Protein AF-B7U993-F1 (afdb_monomer)

Organism: NCB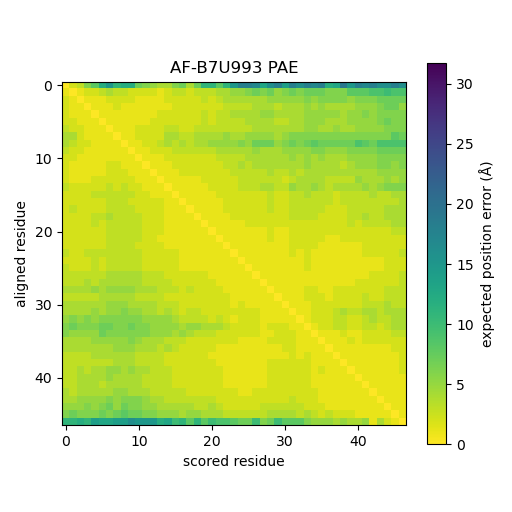I:txid147766

Solvent-accessible surface area (backbone atoms only — not comparable to full-atom values): 2944 Å² total; per-residue (Å²): 116,48,76,47,74,43,100,89,71,52,75,46,78,46,53,69,58,74,58,58,60,63,42,38,54,59,42,25,59,81,76,75,38,98,56,77,15,56,67,57,50,52,49,66,73,76,108

Nearest PDB structures (foldseek):
  2v51-assembly1_B  TM=9.658E-01  e=4.850E-05  Oryctolagus c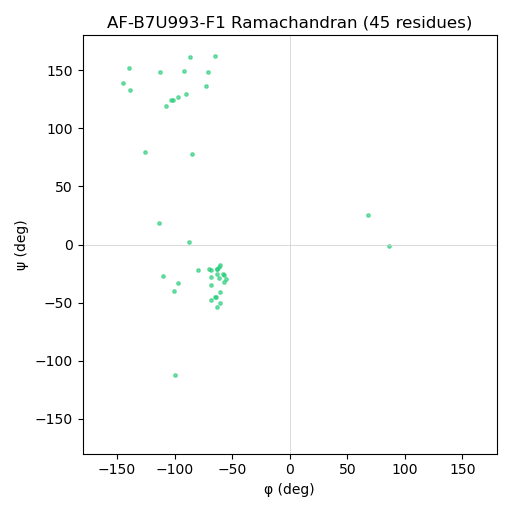uniculus
  2yjf-assembly1_B  TM=9.536E-01  e=4.850E-05  Oryctolagus cuniculus
  2yjf-assembly1_C  TM=9.526E-01  e=4.850E-05  Oryctolagus cuniculus
  2yjf-assembly1_A  TM=9.518E-01  e=4.850E-05  Oryctolagus cuniculus
  2q36-assembly1_A-2  TM=9.373E-01  e=5.197E-05  Oryctolagus cuniculus

Mean predicted aligned error: 3.01 Å

InterPro domains:
  IPR004000 Actin family [PF00022] (2-46)
  IPR004000 Actin family [PTHR11937] (1-47)
  IPR043129 ATPase, nucleotide binding domain [SSF53067] (2-47)

Sequence (47 aa):
EKTYELPDGNIITVGAERFRCPEVLFQPSFVGKEASGIHDTTFQSIM

Structure (mmCIF, N/CA/C/O backbone):
data_AF-B7U993-F1
#
_entry.id   AF-B7U993-F1
#
loop_
_atom_site.group_PDB
_atom_site.id
_atom_site.type_symbol
_atom_site.label_atom_id
_atom_site.label_alt_id
_atom_site.label_comp_id
_atom_site.label_asym_id
_atom_site.label_entity_id
_atom_site.label_seq_id
_atom_site.pdbx_PDB_ins_code
_atom_site.Cartn_x
_atom_site.Cartn_y
_atom_site.Cartn_z
_atom_site.occupancy
_atom_site.B_iso_or_equiv
_atom_site.auth_seq_id
_atom_site.auth_comp_id
_atom_site.auth_asym_id
_atom_site.auth_atom_id
_atom_site.pdbx_PDB_model_num
ATOM 1 N N . GLU A 1 1 ? 1.515 3.363 14.530 1.00 87.94 1 GLU A N 1
ATOM 2 C CA . GLU A 1 1 ? 0.047 3.424 14.326 1.00 87.94 1 GLU A CA 1
ATOM 3 C C . GLU A 1 1 ? -0.386 4.889 14.272 1.00 87.94 1 GLU A C 1
ATOM 5 O O . GLU A 1 1 ? 0.374 5.734 14.741 1.00 87.94 1 GLU A O 1
ATOM 10 N N . LYS A 1 2 ? -1.510 5.225 13.628 1.00 94.56 2 LYS A N 1
ATOM 11 C CA . LYS A 1 2 ? -2.037 6.602 13.569 1.00 94.56 2 LYS A CA 1
ATOM 12 C C . LYS A 1 2 ? -3.564 6.594 13.592 1.00 94.56 2 LYS A C 1
ATOM 14 O O . LYS A 1 2 ? -4.172 5.758 12.931 1.00 94.56 2 LYS A O 1
ATOM 19 N N . THR A 1 3 ? -4.161 7.518 14.334 1.00 97.44 3 THR A N 1
ATOM 20 C CA . THR A 1 3 ? -5.613 7.678 14.428 1.00 97.44 3 THR A CA 1
ATOM 21 C C . THR A 1 3 ? -6.136 8.673 13.395 1.00 97.44 3 THR A C 1
ATOM 23 O O . THR A 1 3 ? -5.429 9.607 13.001 1.00 97.44 3 THR A O 1
ATOM 26 N N . TYR A 1 4 ? -7.368 8.451 12.946 1.00 97.69 4 TYR A N 1
ATOM 27 C CA . TYR A 1 4 ? -8.086 9.305 12.006 1.00 97.69 4 TYR A CA 1
ATOM 28 C C . TYR A 1 4 ? -9.542 9.427 12.446 1.00 97.69 4 TYR A C 1
ATOM 30 O O . TYR A 1 4 ? -10.173 8.424 12.773 1.00 97.69 4 TYR A O 1
ATOM 38 N N . GLU A 1 5 ? -10.052 10.653 12.452 1.00 98.06 5 GLU A N 1
ATOM 39 C CA . GLU A 1 5 ? -11.459 10.946 12.709 1.00 98.06 5 GLU A CA 1
ATOM 40 C C . GLU A 1 5 ? -12.229 10.940 11.384 1.00 98.06 5 GLU A C 1
ATOM 42 O O . GLU A 1 5 ? -11.801 11.542 10.394 1.00 98.06 5 GLU A O 1
ATOM 47 N N . LEU A 1 6 ? -13.335 10.208 11.360 1.00 97.94 6 LEU A N 1
ATOM 48 C CA . LEU A 1 6 ? -14.254 10.121 10.237 1.00 97.94 6 LEU A CA 1
ATOM 49 C C . LEU A 1 6 ? -15.290 11.261 10.304 1.00 97.94 6 LEU A C 1
ATOM 51 O O . LEU A 1 6 ? -15.504 11.834 11.371 1.00 97.94 6 LEU A O 1
ATOM 55 N N . PRO A 1 7 ? -15.975 11.597 9.193 1.00 98.31 7 PRO A N 1
ATOM 56 C CA . PRO A 1 7 ? -16.946 12.700 9.168 1.00 98.31 7 PRO A CA 1
ATOM 57 C C . PRO A 1 7 ? -18.143 12.551 10.122 1.00 98.31 7 PRO A C 1
ATOM 59 O O . PRO A 1 7 ? -18.829 13.531 10.393 1.00 98.31 7 PRO A O 1
ATOM 62 N N . ASP A 1 8 ? -18.415 11.339 10.607 1.00 97.94 8 ASP A N 1
ATOM 63 C CA . ASP A 1 8 ? -19.448 11.030 11.602 1.00 97.94 8 ASP A CA 1
ATOM 64 C C . ASP A 1 8 ? -18.948 11.159 13.059 1.00 97.94 8 ASP A C 1
ATOM 66 O O . ASP A 1 8 ? -19.707 10.902 13.993 1.00 97.94 8 ASP A O 1
ATOM 70 N N . GLY A 1 9 ? -17.687 11.563 13.257 1.00 97.62 9 GLY A N 1
ATOM 71 C CA . GLY A 1 9 ? -17.026 11.693 14.558 1.00 97.62 9 GLY A CA 1
ATOM 72 C C . GLY A 1 9 ? -16.385 10.400 15.075 1.00 97.62 9 GLY A C 1
ATOM 73 O O . GLY A 1 9 ? -15.773 10.405 16.145 1.00 97.62 9 GLY A O 1
ATOM 74 N N . ASN A 1 10 ? -16.489 9.282 14.347 1.00 98.25 10 ASN A N 1
ATOM 75 C CA . ASN A 1 10 ? -15.854 8.030 14.755 1.00 98.25 10 ASN A CA 1
ATOM 76 C C . ASN A 1 10 ? -14.333 8.091 14.562 1.00 98.25 10 ASN A C 1
ATOM 78 O O . ASN A 1 10 ? -13.842 8.509 13.516 1.00 98.25 10 ASN A O 1
ATOM 82 N N . ILE A 1 11 ? -13.570 7.607 15.546 1.00 98.00 11 ILE A N 1
ATOM 83 C CA . ILE A 1 11 ? -12.105 7.540 15.470 1.00 98.00 11 ILE A CA 1
ATOM 84 C C . ILE A 1 11 ? -11.676 6.112 15.143 1.00 98.00 11 ILE A C 1
ATOM 86 O O . ILE A 1 11 ? -11.987 5.176 15.879 1.00 98.00 11 ILE A O 1
ATOM 90 N N . ILE A 1 12 ? -10.905 5.953 14.068 1.00 97.69 12 ILE A N 1
ATOM 91 C CA . ILE A 1 12 ? -10.294 4.679 13.679 1.00 97.69 12 ILE A CA 1
ATOM 92 C C . ILE A 1 12 ? -8.773 4.736 13.822 1.00 97.69 12 ILE A C 1
ATOM 94 O O . ILE A 1 12 ? -8.148 5.778 13.616 1.00 97.69 12 ILE A O 1
ATOM 98 N N . THR A 1 13 ? -8.161 3.596 14.133 1.00 98.00 13 THR A N 1
ATOM 99 C CA . THR A 1 13 ? -6.703 3.439 14.171 1.00 98.00 13 THR A CA 1
ATOM 100 C C . THR A 1 13 ? -6.242 2.700 12.926 1.00 98.00 13 THR A C 1
ATOM 102 O O . THR A 1 13 ? -6.689 1.590 12.662 1.00 98.00 13 THR A O 1
ATOM 105 N N . VAL A 1 14 ? -5.315 3.300 12.181 1.00 97.62 14 VAL A N 1
ATOM 106 C CA . VAL A 1 14 ? -4.657 2.674 11.032 1.00 97.62 14 VAL A CA 1
ATOM 107 C C . VAL A 1 14 ? -3.216 2.332 11.422 1.00 97.62 14 VAL A C 1
ATOM 109 O O . VAL A 1 14 ? -2.414 3.207 11.783 1.00 97.62 14 VAL A O 1
ATOM 112 N N . GLY A 1 15 ? -2.888 1.045 11.378 1.00 97.44 15 GLY A N 1
ATOM 113 C CA . GLY A 1 15 ? -1.607 0.479 11.778 1.00 97.44 15 GLY A CA 1
ATOM 114 C C . GLY A 1 15 ? -0.708 0.213 10.577 1.00 97.44 15 GLY A C 1
ATOM 115 O O . GLY A 1 15 ? -0.209 1.146 9.938 1.00 97.44 15 GLY A O 1
ATOM 116 N N . ALA A 1 16 ? -0.470 -1.070 10.300 1.00 97.00 16 ALA A N 1
ATOM 117 C CA . ALA A 1 16 ? 0.411 -1.529 9.228 1.00 97.00 16 ALA A CA 1
ATOM 118 C C . ALA A 1 16 ? -0.156 -1.276 7.822 1.00 97.00 16 ALA A C 1
ATOM 120 O O . ALA A 1 16 ? 0.584 -1.186 6.844 1.00 97.00 16 ALA A O 1
ATOM 121 N N . GLU A 1 17 ? -1.471 -1.106 7.714 1.00 96.19 17 GLU A N 1
ATOM 122 C CA . GLU A 1 17 ? -2.180 -0.809 6.470 1.00 96.19 17 GLU A CA 1
ATOM 123 C C . GLU A 1 17 ? -1.616 0.446 5.792 1.00 96.19 17 GLU A C 1
ATOM 125 O O . GLU A 1 17 ? -1.590 0.522 4.565 1.00 96.19 17 GLU A O 1
ATOM 130 N N . ARG A 1 18 ? -1.076 1.391 6.578 1.00 96.50 18 ARG A N 1
ATOM 131 C CA . ARG A 1 18 ? -0.460 2.634 6.086 1.00 96.50 18 ARG A CA 1
ATOM 132 C C . ARG A 1 18 ? 0.690 2.406 5.109 1.00 96.50 18 ARG A C 1
ATOM 134 O O . ARG A 1 18 ? 0.895 3.248 4.243 1.00 96.50 18 ARG A O 1
ATOM 141 N N . PHE A 1 19 ? 1.439 1.316 5.263 1.00 96.12 19 PHE A N 1
ATOM 142 C CA . PHE A 1 19 ? 2.530 0.961 4.352 1.00 96.12 19 PHE A CA 1
ATOM 143 C C . PHE A 1 19 ? 2.202 -0.267 3.500 1.00 96.12 19 PHE A C 1
ATOM 145 O O . PHE A 1 19 ? 2.662 -0.353 2.370 1.00 96.12 19 PHE A O 1
ATOM 152 N N . ARG A 1 20 ? 1.337 -1.173 3.970 1.00 96.06 20 ARG A N 1
ATOM 153 C CA . ARG A 1 20 ? 0.899 -2.327 3.168 1.00 96.06 20 ARG A CA 1
ATOM 154 C C . ARG A 1 20 ? 0.021 -1.936 1.978 1.00 96.06 20 ARG A C 1
ATOM 156 O O . ARG A 1 20 ? 0.103 -2.582 0.943 1.00 96.06 20 ARG A O 1
ATOM 163 N N . CYS A 1 21 ? -0.817 -0.907 2.121 1.00 97.50 21 CYS A N 1
ATOM 164 C CA . CYS A 1 21 ? -1.664 -0.418 1.033 1.00 97.50 21 CYS A CA 1
ATOM 165 C C . CYS A 1 21 ? -0.841 0.133 -0.152 1.00 97.50 21 CYS A C 1
ATOM 167 O O . CYS A 1 21 ? -1.021 -0.365 -1.263 1.00 97.50 21 CYS A O 1
ATOM 169 N N . PRO A 1 22 ? 0.098 1.086 0.034 1.00 98.19 22 PRO A N 1
ATOM 170 C CA . PRO A 1 22 ? 0.906 1.591 -1.080 1.00 98.19 22 PRO A CA 1
ATOM 171 C C . PRO A 1 22 ? 1.895 0.563 -1.653 1.00 98.19 22 PRO A C 1
ATOM 173 O O . PRO A 1 22 ? 2.265 0.688 -2.818 1.00 98.19 22 PRO A O 1
ATOM 176 N N . GLU A 1 23 ? 2.278 -0.473 -0.896 1.00 98.38 23 GLU A N 1
ATOM 177 C CA . GLU A 1 23 ? 3.157 -1.550 -1.381 1.00 98.38 23 GLU A CA 1
ATOM 178 C C . GLU A 1 23 ? 2.588 -2.271 -2.612 1.00 98.38 23 GLU A C 1
ATOM 180 O O . GLU A 1 23 ? 3.344 -2.764 -3.439 1.00 98.38 23 GLU A O 1
ATOM 185 N N . VAL A 1 24 ? 1.264 -2.262 -2.804 1.00 98.12 24 VAL A N 1
ATOM 186 C CA . VAL A 1 24 ? 0.602 -2.832 -3.992 1.00 98.12 24 VAL A CA 1
ATOM 187 C C . VAL A 1 24 ? 1.102 -2.209 -5.304 1.00 98.12 24 VAL A C 1
ATOM 189 O O . VAL A 1 24 ? 1.077 -2.867 -6.340 1.00 98.12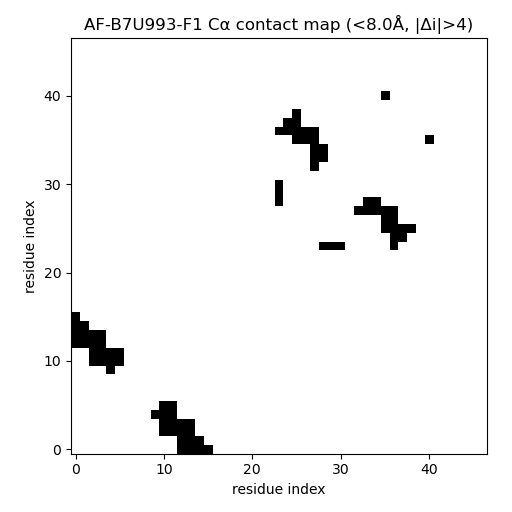 24 VAL A O 1
ATOM 192 N N . LEU A 1 25 ? 1.595 -0.965 -5.280 1.00 98.38 25 LEU A N 1
ATOM 193 C CA . LEU A 1 25 ? 2.197 -0.326 -6.456 1.00 98.38 2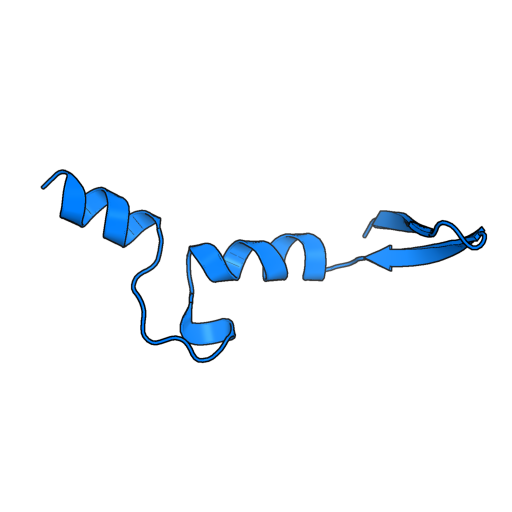5 LEU A CA 1
ATOM 194 C C . LEU A 1 25 ? 3.527 -0.977 -6.860 1.00 98.38 25 LEU A C 1
ATOM 196 O O . LEU A 1 25 ? 3.906 -0.944 -8.030 1.00 98.38 25 LEU A O 1
ATOM 200 N N . PHE A 1 26 ? 4.244 -1.556 -5.901 1.00 98.31 26 PHE A N 1
ATOM 201 C CA . PHE A 1 26 ? 5.514 -2.240 -6.120 1.00 98.31 26 PHE A CA 1
ATOM 202 C C . PHE A 1 26 ? 5.313 -3.751 -6.250 1.00 98.31 26 PHE A C 1
ATOM 204 O O . PHE A 1 26 ? 5.986 -4.370 -7.066 1.00 98.31 26 PHE A O 1
ATOM 211 N N . GLN A 1 27 ? 4.329 -4.312 -5.541 1.00 98.06 27 GLN A N 1
ATOM 212 C CA . GLN A 1 27 ? 3.969 -5.725 -5.561 1.00 98.06 27 GLN A CA 1
ATOM 213 C C . GLN A 1 27 ? 2.472 -5.931 -5.887 1.00 98.06 27 GLN A C 1
ATOM 215 O O . GLN A 1 27 ? 1.663 -6.216 -4.992 1.00 98.06 27 GLN A O 1
ATOM 220 N N . PRO A 1 28 ? 2.068 -5.855 -7.172 1.00 97.94 28 PRO A N 1
ATOM 221 C CA . PRO A 1 28 ? 0.662 -5.998 -7.579 1.00 97.94 28 PRO A CA 1
ATOM 222 C C . PRO A 1 28 ? 0.029 -7.357 -7.235 1.00 97.94 28 PRO A C 1
ATOM 224 O O . PRO A 1 28 ? -1.196 -7.474 -7.122 1.00 97.94 28 PRO A O 1
ATOM 227 N N . SER A 1 29 ? 0.844 -8.387 -6.986 1.00 97.69 29 SER A N 1
ATOM 228 C CA . SER A 1 29 ? 0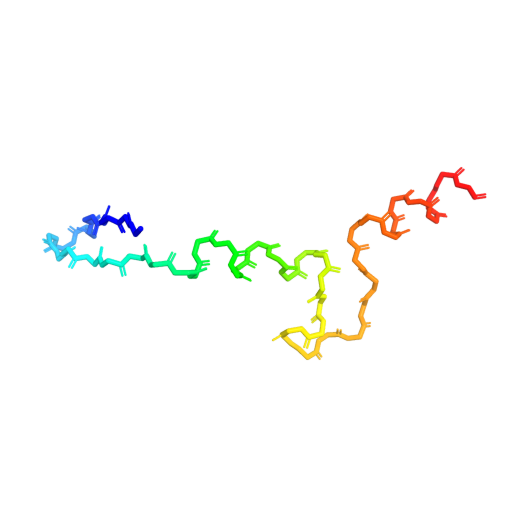.361 -9.717 -6.602 1.00 97.69 29 SER A CA 1
ATOM 229 C C . SER A 1 29 ? -0.397 -9.729 -5.268 1.00 97.69 29 SER A C 1
ATOM 231 O O . SER A 1 29 ? -1.207 -10.625 -5.042 1.00 97.69 29 SER A O 1
ATOM 233 N N . PHE A 1 30 ? -0.201 -8.732 -4.396 1.00 96.94 30 PHE A N 1
ATOM 234 C CA . PHE A 1 30 ? -0.942 -8.607 -3.132 1.00 96.94 30 PHE A CA 1
ATOM 235 C C . PHE A 1 30 ? -2.451 -8.413 -3.318 1.00 96.94 30 PHE A C 1
ATOM 237 O O . PHE A 1 30 ? -3.219 -8.713 -2.407 1.00 96.94 30 PHE A O 1
ATOM 244 N N . VAL A 1 31 ? -2.877 -7.958 -4.498 1.00 97.06 31 VAL A N 1
ATOM 245 C CA . VAL A 1 31 ? -4.291 -7.835 -4.886 1.00 97.06 31 VAL A CA 1
ATOM 246 C C . VAL A 1 31 ? -4.664 -8.790 -6.027 1.00 97.06 31 VAL A C 1
ATOM 248 O O . VAL A 1 31 ? -5.667 -8.586 -6.707 1.00 97.06 31 VAL A O 1
ATOM 251 N N . GLY A 1 32 ? -3.849 -9.827 -6.260 1.00 97.00 32 GLY A N 1
ATOM 252 C CA . GLY A 1 32 ? -4.088 -10.835 -7.298 1.00 97.00 32 GLY A CA 1
ATOM 253 C C . GLY A 1 32 ? -3.970 -10.299 -8.727 1.00 97.00 32 GLY A C 1
ATOM 254 O O . GLY A 1 32 ? -4.610 -10.829 -9.633 1.00 97.00 32 GLY A O 1
ATOM 255 N N . LYS A 1 33 ? -3.201 -9.223 -8.939 1.00 96.69 33 LYS A N 1
ATOM 256 C CA . LYS A 1 33 ? -2.941 -8.675 -10.273 1.00 96.69 33 LYS A CA 1
ATOM 257 C C . LYS A 1 33 ? -1.612 -9.195 -10.804 1.00 96.69 33 LYS A C 1
ATOM 259 O O . LYS A 1 33 ? -0.578 -9.032 -10.162 1.00 96.69 33 LYS A O 1
ATOM 264 N N . GLU A 1 34 ? -1.650 -9.765 -12.002 1.00 96.94 34 GLU A N 1
ATOM 265 C CA . GLU A 1 34 ? -0.458 -10.131 -12.769 1.00 96.94 34 GLU A CA 1
ATOM 266 C C . GLU A 1 34 ? 0.028 -8.911 -13.560 1.00 96.94 34 GLU A C 1
ATOM 268 O O . GLU A 1 34 ? -0.253 -8.753 -14.745 1.00 96.94 34 GLU A O 1
ATOM 273 N N . ALA A 1 35 ? 0.693 -7.994 -12.861 1.00 97.12 35 ALA A N 1
ATOM 274 C CA . ALA A 1 35 ? 1.301 -6.800 -13.433 1.00 97.12 35 ALA A CA 1
ATOM 275 C C . ALA A 1 35 ? 2.667 -6.549 -12.783 1.00 97.12 35 ALA A C 1
ATOM 277 O O . ALA A 1 35 ? 2.882 -6.917 -11.626 1.00 97.12 35 ALA A O 1
ATOM 278 N N . SER A 1 36 ? 3.571 -5.906 -13.519 1.00 98.00 36 SER A N 1
ATOM 279 C CA . SER A 1 36 ? 4.858 -5.449 -12.991 1.00 98.00 36 SER A CA 1
ATOM 280 C C . SER A 1 36 ? 4.674 -4.275 -12.031 1.00 98.00 36 SER A C 1
ATOM 282 O O . SER A 1 36 ? 3.760 -3.461 -12.190 1.00 98.00 36 SER A O 1
ATOM 284 N N . GLY A 1 37 ? 5.556 -4.169 -11.036 1.00 98.56 37 GLY A N 1
ATOM 285 C CA . GLY A 1 37 ? 5.586 -3.012 -10.147 1.00 98.56 37 GLY A CA 1
ATOM 286 C C . GLY A 1 37 ? 5.958 -1.728 -10.893 1.00 98.56 37 GLY A C 1
ATOM 287 O O . GLY A 1 37 ? 6.541 -1.758 -11.982 1.00 98.56 37 GLY A O 1
ATOM 288 N N . ILE A 1 38 ? 5.664 -0.570 -10.295 1.00 98.56 38 ILE A N 1
ATOM 289 C CA . ILE A 1 38 ? 5.979 0.729 -10.913 1.00 98.56 38 ILE A CA 1
ATOM 290 C C . ILE A 1 38 ? 7.483 0.933 -11.137 1.00 98.56 38 ILE A C 1
ATOM 292 O O . ILE A 1 38 ? 7.873 1.616 -12.080 1.00 98.56 38 ILE A O 1
ATOM 296 N N . HIS A 1 39 ? 8.327 0.326 -10.301 1.00 98.44 39 HIS A N 1
ATOM 297 C CA . HIS A 1 39 ? 9.781 0.394 -10.421 1.00 98.44 39 HIS A CA 1
ATOM 298 C C . HIS A 1 39 ? 10.272 -0.351 -11.670 1.00 98.44 39 HIS A C 1
ATOM 300 O O . HIS A 1 39 ? 10.999 0.231 -12.474 1.00 98.44 39 HIS A O 1
ATOM 306 N N . ASP A 1 40 ? 9.791 -1.577 -11.889 1.00 98.38 40 ASP A N 1
ATOM 307 C CA . ASP A 1 40 ? 10.080 -2.365 -13.090 1.00 98.38 40 ASP A CA 1
ATOM 308 C C . ASP A 1 40 ? 9.524 -1.696 -14.345 1.00 98.38 40 ASP A C 1
ATOM 310 O O . ASP A 1 40 ? 10.227 -1.556 -15.341 1.00 98.38 40 ASP A O 1
ATOM 314 N N . 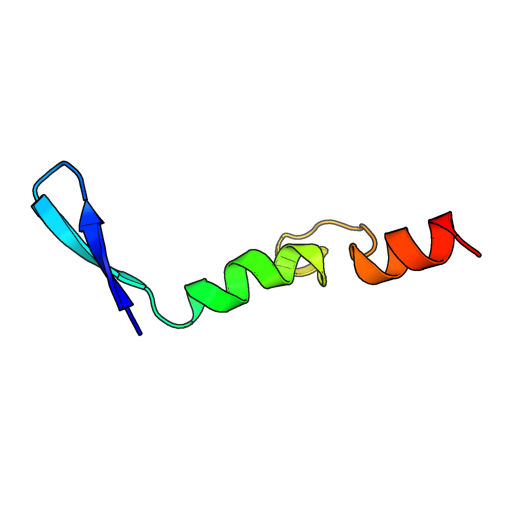THR A 1 41 ? 8.279 -1.219 -14.276 1.00 98.31 41 THR A N 1
ATOM 315 C CA . THR A 1 41 ? 7.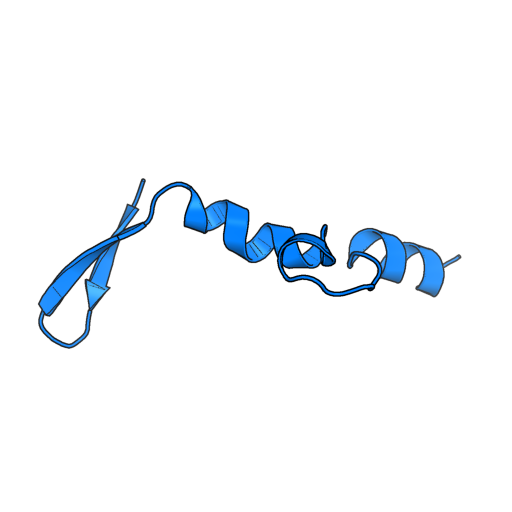620 -0.532 -15.396 1.00 98.31 41 THR A CA 1
ATOM 316 C C . THR A 1 41 ? 8.395 0.724 -15.802 1.00 98.31 41 THR A C 1
ATOM 318 O O . THR A 1 41 ? 8.574 0.993 -16.987 1.00 98.31 41 THR A O 1
ATOM 321 N N . THR A 1 42 ? 8.901 1.484 -14.823 1.00 98.69 42 THR A N 1
ATOM 322 C CA . THR A 1 42 ? 9.734 2.667 -15.086 1.00 98.69 42 THR A CA 1
ATOM 323 C C . TH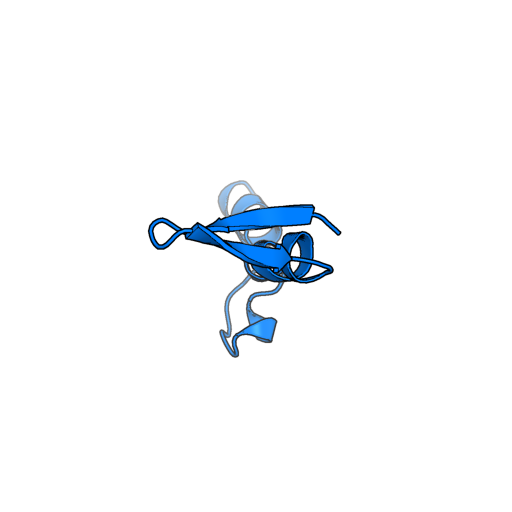R A 1 42 ? 11.053 2.276 -15.746 1.00 98.69 42 THR A C 1
ATOM 325 O O . THR A 1 42 ? 11.445 2.903 -16.727 1.00 98.69 42 THR A O 1
ATOM 328 N N . PHE A 1 43 ? 11.722 1.231 -15.247 1.00 98.62 43 PHE A N 1
ATOM 329 C CA . PHE A 1 43 ? 12.968 0.738 -15.833 1.00 98.62 43 PHE A CA 1
ATOM 330 C C . PHE A 1 43 ? 12.771 0.284 -17.286 1.00 98.62 43 PHE A C 1
ATOM 332 O O . PHE A 1 43 ? 13.481 0.761 -18.165 1.00 98.62 43 PHE A O 1
ATOM 339 N N . GLN A 1 44 ? 11.760 -0.551 -17.544 1.00 98.25 44 GLN A N 1
ATOM 340 C CA . GLN A 1 44 ? 11.412 -1.057 -18.880 1.00 98.25 44 GLN A CA 1
ATOM 341 C C . GLN A 1 44 ? 10.984 0.041 -19.859 1.00 98.25 44 GLN A C 1
ATOM 343 O O . GLN A 1 44 ? 11.063 -0.139 -21.068 1.00 98.25 44 GLN A O 1
ATOM 348 N N . SER A 1 45 ? 10.473 1.164 -19.354 1.00 98.06 45 SER A N 1
ATOM 349 C CA . SER A 1 45 ? 10.093 2.287 -20.208 1.00 98.06 45 SER A CA 1
ATOM 350 C C . SER A 1 45 ? 11.289 3.143 -20.635 1.00 98.06 45 SER A C 1
ATOM 352 O O . SER A 1 45 ? 11.156 3.900 -21.596 1.00 98.06 45 SER A O 1
ATOM 354 N N . ILE A 1 46 ? 12.401 3.103 -19.896 1.00 97.94 46 ILE A N 1
ATOM 355 C CA . ILE A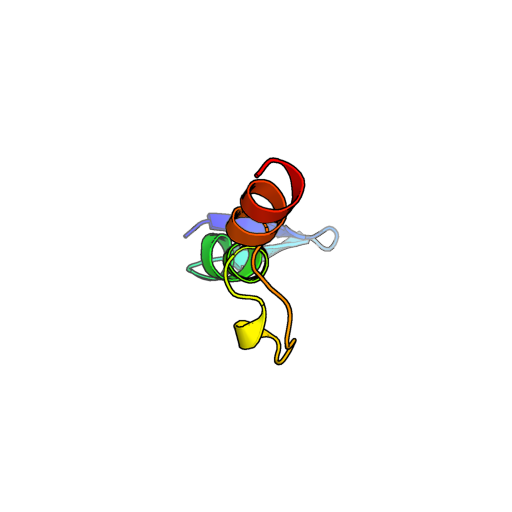 1 46 ? 13.587 3.938 -20.141 1.00 97.94 46 ILE A CA 1
ATOM 356 C C . ILE A 1 46 ? 14.675 3.152 -20.880 1.00 97.94 46 ILE A C 1
ATOM 358 O O . ILE A 1 46 ? 15.344 3.721 -21.743 1.00 97.94 46 ILE A O 1
ATOM 362 N N . MET A 1 47 ? 14.868 1.886 -20.506 1.00 94.06 47 MET A N 1
ATOM 363 C CA . MET A 1 47 ? 15.887 0.978 -21.043 1.00 94.06 47 MET A CA 1
ATOM 364 C C . MET A 1 47 ? 15.294 0.057 -22.101 1.00 94.06 47 MET A C 1
ATOM 366 O O . MET A 1 47 ? 15.935 -0.077 -23.166 1.00 94.06 47 MET A O 1
#

Secondary structure (DSSP, 8-state):
-EEEE-TTS-EEEE-THHHHHHHTTT-GGGGT-----HHHHHHHHH-

Radius of gyration: 15.67 Å; Cα contacts (8 Å, |Δi|>4): 40; chains: 1; bounding box: 35×24×36 Å

Foldseek 3Di:
DDWDADPVRDIDDDDCCVPVVCCCQCVVCVVPDPDHHPVVVVVVVVD

pLDDT: mean 97.37, std 1.69, range [87.94, 98.69]